Protein AF-W1XMB6-F1 (afdb_monomer)

Sequence (100 aa):
EKVGIKGYLAFFLTIIFFSGVFSGTDSWWRVFDFSVLNGSFGQLPGANGATTSFRGAGGAGAKDGFLFALELAPSVILSLGIISITDGLGGLRAAQQLMT

Structure (mmCIF, N/CA/C/O backbone):
data_AF-W1XMB6-F1
#
_entry.id   AF-W1XMB6-F1
#
loop_
_atom_site.group_PDB
_atom_site.id
_atom_site.type_symbol
_atom_site.label_atom_id
_atom_site.label_alt_id
_atom_site.label_comp_id
_atom_site.label_asym_id
_atom_site.label_entity_id
_atom_site.label_seq_id
_atom_site.pdbx_PDB_ins_code
_atom_site.Cartn_x
_atom_site.Cartn_y
_atom_site.Cartn_z
_atom_site.occupancy
_atom_site.B_iso_or_equiv
_atom_site.auth_seq_id
_atom_site.auth_comp_id
_atom_site.auth_asym_id
_atom_site.auth_atom_id
_atom_site.pdbx_PDB_model_num
ATOM 1 N N . GLU A 1 1 ? -3.836 1.086 25.889 1.00 55.06 1 GLU A N 1
ATOM 2 C CA . GLU A 1 1 ? -5.027 1.921 25.612 1.00 55.06 1 GLU A CA 1
ATOM 3 C C . GLU A 1 1 ? -6.056 1.035 24.922 1.00 55.06 1 GLU A C 1
ATOM 5 O O . GLU A 1 1 ? -5.659 0.301 24.025 1.00 55.06 1 GLU A O 1
ATOM 10 N N . LYS A 1 2 ? -7.312 0.977 25.385 1.00 60.12 2 LYS A N 1
ATOM 11 C CA . LYS A 1 2 ? -8.309 0.088 24.762 1.00 60.12 2 LYS A CA 1
ATOM 12 C C . LYS A 1 2 ? -8.669 0.647 23.392 1.00 60.12 2 LYS A C 1
ATOM 14 O O . LYS A 1 2 ? -9.180 1.760 23.306 1.00 60.12 2 LYS A O 1
ATOM 19 N N . VAL A 1 3 ? -8.396 -0.114 22.339 1.00 69.12 3 VAL A N 1
ATOM 20 C CA . VAL A 1 3 ? -8.689 0.333 20.980 1.00 69.12 3 VAL A CA 1
ATOM 21 C C . VAL A 1 3 ? -10.202 0.355 20.785 1.00 69.12 3 VAL A C 1
ATOM 23 O O . VAL A 1 3 ? -10.897 -0.618 21.079 1.00 69.12 3 VAL A O 1
ATOM 26 N N . GLY A 1 4 ? -10.727 1.496 20.339 1.00 79.00 4 GLY A N 1
ATOM 27 C CA . GLY A 1 4 ? -12.150 1.633 20.051 1.00 79.00 4 GLY A CA 1
ATOM 28 C C . GLY A 1 4 ? -12.575 0.740 18.883 1.00 79.00 4 GLY A C 1
ATOM 29 O O . GLY A 1 4 ? -11.763 0.385 18.032 1.00 79.00 4 GLY A O 1
ATOM 30 N N . ILE A 1 5 ? -13.873 0.440 18.790 1.00 85.44 5 ILE A N 1
ATOM 31 C CA . ILE A 1 5 ? -14.475 -0.362 17.701 1.00 85.44 5 ILE A CA 1
ATOM 32 C C . ILE A 1 5 ? -14.064 0.158 16.310 1.00 85.44 5 ILE A C 1
ATOM 34 O O . ILE A 1 5 ? -13.867 -0.624 15.385 1.00 85.44 5 ILE A O 1
ATOM 38 N N . LYS A 1 6 ? -13.860 1.476 16.181 1.00 87.31 6 LYS A N 1
ATOM 39 C CA . LYS A 1 6 ? -13.373 2.128 14.957 1.00 87.31 6 LYS A CA 1
ATOM 40 C C . LYS A 1 6 ? -12.009 1.599 14.492 1.00 87.31 6 LYS A C 1
ATOM 42 O O . LYS A 1 6 ? -11.831 1.421 13.294 1.00 87.31 6 LYS A O 1
ATOM 47 N N . GLY A 1 7 ? -11.089 1.306 15.413 1.00 87.31 7 GLY A N 1
ATOM 48 C CA . GLY A 1 7 ? -9.769 0.765 15.081 1.00 87.31 7 GLY A CA 1
ATOM 49 C C . GLY A 1 7 ? -9.857 -0.666 14.557 1.00 87.31 7 GLY A C 1
ATOM 50 O O . GLY A 1 7 ? -9.293 -0.973 13.514 1.00 87.31 7 GLY A O 1
ATOM 51 N N . TYR A 1 8 ? -10.647 -1.526 15.203 1.00 87.81 8 TYR A N 1
ATOM 52 C CA . TYR A 1 8 ? -10.876 -2.890 14.708 1.00 87.81 8 TYR A CA 1
ATOM 53 C C . TYR A 1 8 ? -11.576 -2.906 13.344 1.00 87.81 8 TYR A C 1
ATOM 55 O O . TYR A 1 8 ? -11.196 -3.687 12.476 1.00 87.81 8 TYR A O 1
ATOM 63 N N . LEU A 1 9 ? -12.551 -2.015 13.127 1.00 91.88 9 LEU A N 1
ATOM 64 C CA . LEU A 1 9 ? -13.215 -1.877 11.830 1.00 91.88 9 LEU A CA 1
ATOM 65 C C . LEU A 1 9 ? -12.243 -1.394 10.746 1.00 91.88 9 LEU A C 1
ATOM 67 O O . LEU A 1 9 ? -12.217 -1.968 9.661 1.00 91.88 9 LEU A O 1
ATOM 71 N N . ALA A 1 10 ? -11.429 -0.374 11.040 1.00 91.69 10 ALA A N 1
ATOM 72 C CA . ALA A 1 10 ? -10.408 0.117 10.119 1.00 91.69 10 ALA A CA 1
ATOM 73 C C . ALA A 1 10 ? -9.413 -0.994 9.762 1.00 91.69 10 ALA A C 1
ATOM 75 O O . ALA A 1 10 ? -9.161 -1.228 8.589 1.00 91.69 10 ALA A O 1
ATOM 76 N N . PHE A 1 11 ? -8.922 -1.737 10.756 1.00 91.81 11 PHE A N 1
ATOM 77 C CA . PHE A 1 11 ? -8.017 -2.862 10.535 1.00 91.81 11 PHE A CA 1
ATOM 78 C C . PHE A 1 11 ? -8.637 -3.956 9.655 1.00 91.81 11 PHE A C 1
ATOM 80 O O . PHE A 1 11 ? -8.007 -4.412 8.705 1.00 91.81 11 PHE A O 1
ATOM 87 N N . PHE A 1 12 ? -9.888 -4.337 9.923 1.00 92.81 12 PHE A N 1
ATOM 88 C CA . PHE A 1 12 ? -10.603 -5.331 9.125 1.00 92.81 12 PHE A CA 1
ATOM 89 C C . PHE A 1 12 ? -10.782 -4.895 7.664 1.00 92.81 12 PHE A C 1
ATOM 91 O O . PHE A 1 12 ? -10.522 -5.676 6.749 1.00 92.81 12 PHE A O 1
ATOM 98 N N . LEU A 1 13 ? -11.174 -3.639 7.433 1.00 91.50 13 LEU A N 1
ATOM 99 C CA . LEU A 1 13 ? -11.290 -3.088 6.081 1.00 91.50 13 LEU A CA 1
ATOM 100 C C . LEU A 1 13 ? -9.940 -3.072 5.361 1.00 91.50 13 LEU A C 1
ATOM 102 O O . LEU A 1 13 ? -9.876 -3.419 4.185 1.00 91.50 13 LEU A O 1
ATOM 106 N N . THR A 1 14 ? -8.859 -2.739 6.063 1.00 92.88 14 THR A N 1
ATOM 107 C CA . THR A 1 14 ? -7.504 -2.757 5.503 1.00 92.88 14 THR A CA 1
ATOM 108 C C . THR A 1 14 ? -7.063 -4.166 5.116 1.00 92.88 14 THR A C 1
ATOM 110 O O . THR A 1 14 ? -6.472 -4.338 4.052 1.00 92.88 14 THR A O 1
ATOM 113 N N . ILE A 1 15 ? -7.398 -5.186 5.915 1.00 93.00 15 ILE A N 1
ATOM 114 C CA . ILE A 1 15 ? -7.153 -6.590 5.549 1.00 93.00 15 ILE A CA 1
ATOM 115 C C . ILE A 1 15 ? -7.868 -6.925 4.244 1.00 93.00 15 ILE A C 1
ATOM 117 O O . ILE A 1 15 ? -7.231 -7.424 3.321 1.00 93.00 15 ILE A O 1
ATOM 121 N N . ILE A 1 16 ? -9.167 -6.628 4.147 1.00 92.00 16 ILE A N 1
ATOM 122 C CA . ILE A 1 16 ? -9.943 -6.881 2.926 1.00 92.00 16 ILE A CA 1
ATOM 123 C C . ILE A 1 16 ? -9.286 -6.201 1.723 1.00 92.00 16 ILE A C 1
ATOM 125 O O . ILE A 1 16 ? -9.105 -6.836 0.684 1.00 92.00 16 ILE A O 1
ATOM 129 N N . PHE A 1 17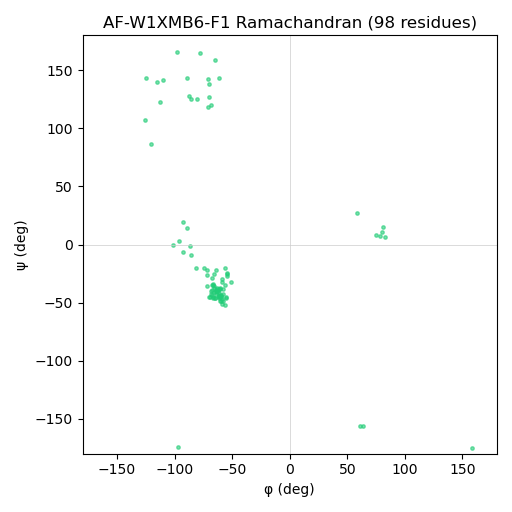 ? -8.877 -4.944 1.896 1.00 92.00 17 PHE A N 1
ATOM 130 C CA . PHE A 1 17 ? -8.315 -4.130 0.832 1.00 92.00 17 PHE A CA 1
ATOM 131 C C . PHE A 1 17 ? -7.023 -4.708 0.253 1.00 92.00 17 PHE A C 1
ATOM 133 O O . PHE A 1 17 ? -6.869 -4.785 -0.964 1.00 92.00 17 PHE A O 1
ATOM 140 N N . PHE A 1 18 ? -6.112 -5.175 1.108 1.00 92.38 18 PHE A N 1
ATOM 141 C CA . PHE A 1 18 ? -4.845 -5.774 0.678 1.00 92.38 18 PHE A CA 1
ATOM 142 C C . PHE A 1 18 ? -4.931 -7.276 0.362 1.00 92.38 18 PHE A C 1
ATOM 144 O O . PHE A 1 18 ? -3.978 -7.831 -0.181 1.00 92.38 18 PHE A O 1
ATOM 151 N N . SER A 1 19 ? -6.044 -7.950 0.672 1.00 89.62 19 SER A N 1
ATOM 152 C CA . SER A 1 19 ? -6.154 -9.408 0.538 1.00 89.62 19 SER A CA 1
ATOM 153 C C . SER A 1 19 ? -6.295 -9.907 -0.905 1.00 89.62 19 SER A C 1
ATOM 155 O O . SER A 1 19 ? -6.077 -11.095 -1.139 1.00 89.62 19 SER A O 1
ATOM 157 N N . GLY A 1 20 ? -6.707 -9.068 -1.860 1.00 83.06 20 GLY A N 1
ATOM 158 C CA . GLY A 1 20 ? -6.866 -9.483 -3.261 1.00 83.06 20 GLY A CA 1
ATOM 159 C C . GLY A 1 20 ? -8.108 -10.344 -3.556 1.00 83.06 20 GLY A C 1
ATOM 160 O O . GLY A 1 20 ? -8.236 -10.881 -4.658 1.00 83.06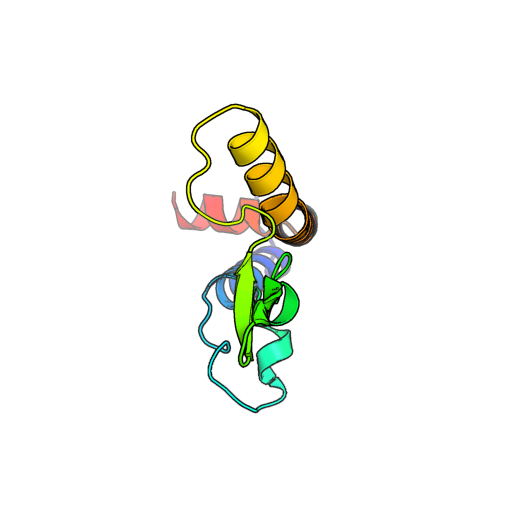 20 GLY A O 1
ATOM 161 N N . VAL A 1 21 ? -9.020 -10.515 -2.588 1.00 84.94 21 VAL A N 1
ATOM 162 C CA . VAL A 1 21 ? -10.194 -11.412 -2.687 1.00 84.94 21 VAL A CA 1
ATOM 163 C C . VAL A 1 21 ? -11.197 -10.952 -3.749 1.00 84.94 21 VAL A C 1
ATOM 165 O O . VAL A 1 21 ? -11.928 -11.774 -4.299 1.00 84.94 21 VAL A O 1
ATOM 168 N N . PHE A 1 22 ? -11.226 -9.659 -4.075 1.00 84.12 22 PHE A N 1
ATOM 169 C CA . PHE A 1 22 ? -12.182 -9.095 -5.032 1.00 84.12 22 PHE A CA 1
ATOM 170 C C . PHE A 1 22 ? -11.579 -8.843 -6.420 1.00 84.12 22 PHE A C 1
ATOM 172 O O . PHE A 1 22 ? -12.310 -8.452 -7.333 1.00 84.12 22 PHE A O 1
ATOM 179 N N . SER A 1 23 ? -10.290 -9.136 -6.609 1.00 77.94 23 SER A N 1
ATOM 180 C CA . SER A 1 23 ? -9.534 -8.911 -7.848 1.00 77.94 23 SER A CA 1
ATOM 181 C C . SER A 1 23 ? -10.129 -9.582 -9.093 1.00 77.94 23 SER A C 1
ATOM 183 O O . SER A 1 23 ? -10.084 -9.003 -10.178 1.00 77.94 23 SER A O 1
ATOM 185 N N . GLY A 1 24 ? -10.730 -10.767 -8.938 1.00 73.81 24 GLY A N 1
ATOM 186 C CA . GLY A 1 24 ? -11.331 -11.551 -10.026 1.00 73.81 24 GLY A CA 1
ATOM 187 C C . GLY A 1 24 ? -12.842 -11.378 -10.208 1.00 73.81 24 GLY A C 1
ATOM 188 O O . GLY A 1 24 ? -13.436 -12.080 -11.021 1.00 73.81 24 GLY A O 1
ATOM 189 N N . THR A 1 25 ? -13.492 -10.500 -9.439 1.00 74.62 25 THR A N 1
ATOM 190 C CA . THR A 1 25 ? -14.941 -10.269 -9.563 1.00 74.62 25 THR A CA 1
ATOM 191 C C . THR A 1 25 ? -15.218 -9.172 -10.591 1.00 74.62 25 THR A C 1
ATOM 193 O O . THR A 1 25 ? -14.487 -8.197 -10.631 1.00 74.62 25 THR A O 1
ATOM 196 N N . ASP A 1 26 ? -16.287 -9.265 -11.387 1.00 74.81 26 ASP A N 1
ATOM 197 C CA . ASP A 1 26 ? -16.746 -8.166 -12.270 1.00 74.81 26 ASP A CA 1
ATOM 198 C C . ASP A 1 26 ? -17.796 -7.263 -11.602 1.00 74.81 26 ASP A C 1
ATOM 200 O O . ASP A 1 26 ? -18.552 -6.539 -12.247 1.00 74.81 26 ASP A O 1
ATOM 204 N N . SER A 1 27 ? -17.858 -7.314 -10.275 1.00 83.62 27 SER A N 1
ATOM 205 C CA . SER A 1 27 ? -18.840 -6.593 -9.474 1.00 83.62 27 SER A CA 1
ATOM 206 C C . SER A 1 27 ? -18.263 -5.291 -8.909 1.00 83.62 27 SER A C 1
ATOM 208 O O . SER A 1 27 ? -17.050 -5.095 -8.857 1.00 83.62 27 SER A O 1
ATOM 210 N N . TRP A 1 28 ? -19.134 -4.409 -8.410 1.00 86.62 28 TRP A N 1
ATOM 211 C CA . TRP A 1 28 ? -18.747 -3.151 -7.750 1.00 86.62 28 TRP A CA 1
ATOM 212 C C . TRP A 1 28 ? -17.766 -3.356 -6.578 1.00 86.62 28 TRP A C 1
ATOM 214 O O . TRP A 1 28 ? -16.969 -2.475 -6.260 1.00 86.62 28 TRP A O 1
ATOM 224 N N . TRP A 1 29 ? -17.768 -4.548 -5.976 1.00 85.19 29 TRP A N 1
ATOM 225 C CA . TRP A 1 29 ? -16.868 -4.944 -4.888 1.00 85.19 29 TRP A CA 1
ATOM 226 C C . TRP A 1 29 ? -15.374 -4.821 -5.211 1.00 85.19 29 TRP A C 1
ATOM 228 O O . TRP A 1 29 ? -14.576 -4.677 -4.290 1.00 85.19 29 TRP A O 1
ATOM 238 N N . ARG A 1 30 ? -14.993 -4.779 -6.493 1.00 86.69 30 ARG A N 1
ATOM 239 C CA . ARG A 1 30 ? -13.616 -4.520 -6.942 1.00 86.69 30 ARG A CA 1
ATOM 240 C C . ARG A 1 30 ? -13.001 -3.233 -6.395 1.00 86.69 30 ARG A C 1
ATOM 242 O O . ARG A 1 30 ? -11.785 -3.147 -6.287 1.00 86.69 30 ARG A O 1
ATOM 249 N N . VAL A 1 31 ? -13.816 -2.228 -6.065 1.00 87.88 31 VAL A N 1
ATOM 250 C CA . VAL A 1 31 ? -13.328 -0.961 -5.487 1.00 87.88 31 VAL A CA 1
ATOM 251 C C . VAL A 1 31 ? -12.678 -1.184 -4.116 1.00 87.88 31 VAL A C 1
ATOM 253 O O . VAL A 1 31 ? -11.852 -0.388 -3.687 1.00 87.88 31 VAL A O 1
ATOM 256 N N . PHE A 1 32 ? -13.004 -2.281 -3.434 1.00 89.81 32 PHE A N 1
ATOM 257 C CA . PHE A 1 32 ? -12.352 -2.670 -2.188 1.00 89.81 32 PHE A CA 1
ATOM 258 C C . PHE A 1 32 ? -11.118 -3.548 -2.406 1.00 89.81 32 PHE A C 1
ATOM 260 O O . PHE A 1 32 ? -10.673 -4.165 -1.451 1.00 89.81 32 PHE A O 1
ATOM 267 N N . ASP A 1 33 ? -10.573 -3.640 -3.621 1.00 91.62 33 ASP A N 1
ATOM 268 C CA . ASP A 1 33 ? -9.372 -4.421 -3.909 1.00 91.62 33 ASP A CA 1
ATOM 269 C C . ASP A 1 33 ? -8.201 -3.519 -4.301 1.00 91.62 33 ASP A C 1
ATOM 271 O O . ASP A 1 33 ? -8.255 -2.780 -5.290 1.00 91.62 33 ASP A O 1
ATOM 275 N N . PHE A 1 34 ? -7.107 -3.626 -3.550 1.00 92.31 34 PHE A N 1
ATOM 276 C CA . PHE A 1 34 ? -5.886 -2.878 -3.813 1.00 92.31 34 PHE A CA 1
ATOM 277 C C . PHE A 1 34 ? -5.335 -3.150 -5.214 1.00 92.31 34 PHE A C 1
ATOM 279 O O . PHE A 1 34 ? -4.926 -2.214 -5.895 1.00 92.31 34 PHE A O 1
ATOM 286 N N . SER A 1 35 ? -5.329 -4.407 -5.665 1.00 88.81 35 SER A N 1
ATOM 287 C CA . SER A 1 35 ? -4.730 -4.775 -6.953 1.00 88.81 35 SER A CA 1
ATOM 288 C C . SER A 1 35 ? -5.507 -4.187 -8.129 1.00 88.81 35 SER A C 1
ATOM 290 O O . SER A 1 35 ? -4.903 -3.750 -9.109 1.00 88.81 35 SER A O 1
ATOM 292 N N . VAL A 1 36 ? -6.836 -4.093 -8.006 1.00 89.94 36 VAL A N 1
ATOM 293 C CA . VAL A 1 36 ? -7.686 -3.492 -9.039 1.00 89.94 36 VAL A CA 1
ATOM 294 C C . VAL A 1 36 ? -7.473 -1.986 -9.109 1.00 89.94 36 VAL A C 1
ATOM 296 O O 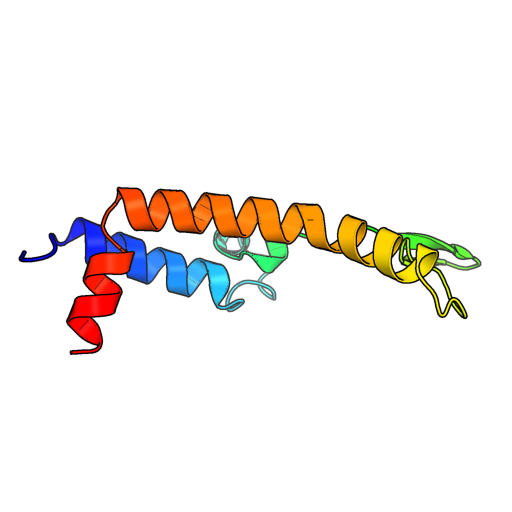. VAL A 1 36 ? -7.329 -1.449 -10.205 1.00 89.94 36 VAL A O 1
ATOM 299 N N . LEU A 1 37 ? -7.434 -1.306 -7.961 1.00 90.19 37 LEU A N 1
ATOM 300 C CA . LEU A 1 37 ? -7.242 0.144 -7.917 1.00 90.19 37 LEU A CA 1
ATOM 301 C C . LEU A 1 37 ? -5.821 0.567 -8.284 1.00 90.19 37 LEU A C 1
ATOM 303 O O . LEU A 1 37 ? -5.633 1.595 -8.929 1.00 90.19 37 LEU A O 1
ATOM 307 N N . ASN A 1 38 ? -4.829 -0.230 -7.896 1.00 89.56 38 ASN A N 1
ATOM 308 C CA . ASN A 1 38 ? -3.446 -0.024 -8.296 1.00 89.56 38 ASN A CA 1
ATOM 309 C C . ASN A 1 38 ? -3.255 -0.243 -9.806 1.00 89.56 38 ASN A C 1
ATOM 311 O O . ASN A 1 38 ? -2.450 0.437 -10.442 1.00 89.56 38 ASN A O 1
ATOM 315 N N . GLY A 1 39 ? -3.998 -1.192 -10.383 1.00 87.00 39 GLY A N 1
ATOM 316 C CA . GLY A 1 39 ? -3.881 -1.558 -11.786 1.00 87.00 39 GLY A CA 1
ATOM 317 C C . GLY A 1 39 ? -2.486 -2.086 -12.134 1.00 87.00 39 GLY A C 1
ATOM 318 O O . GLY A 1 39 ? -1.749 -2.589 -11.282 1.00 87.00 39 GLY A O 1
ATOM 319 N N . SER A 1 40 ? -2.122 -1.972 -13.412 1.00 85.25 40 SER A N 1
ATOM 320 C CA . SER A 1 40 ? -0.805 -2.370 -13.911 1.00 85.25 40 SER A CA 1
ATOM 321 C C . SER A 1 40 ? -0.090 -1.177 -14.535 1.00 85.25 40 SER A C 1
ATOM 323 O O . SER A 1 40 ? -0.197 -0.903 -15.731 1.00 85.25 40 SER A O 1
ATOM 325 N N . PHE A 1 41 ? 0.605 -0.422 -13.685 1.00 85.44 41 PHE A N 1
ATOM 326 C CA . PHE A 1 41 ? 1.439 0.685 -14.126 1.00 85.44 41 PHE A CA 1
ATOM 327 C C . PHE A 1 41 ? 2.686 0.168 -14.845 1.00 85.44 41 PHE A C 1
ATOM 329 O O . PHE A 1 41 ? 3.264 -0.845 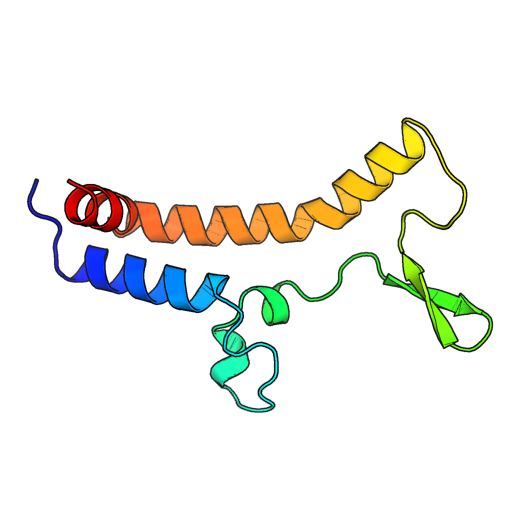-14.470 1.00 85.44 41 PHE A O 1
ATOM 336 N N . GLY A 1 42 ? 3.096 0.883 -15.888 1.00 82.69 42 GLY A N 1
ATOM 337 C CA . GLY A 1 42 ? 4.287 0.553 -16.655 1.00 82.69 42 GLY A CA 1
ATOM 338 C C . GLY A 1 42 ? 4.144 -0.541 -17.687 1.00 82.69 42 GLY A C 1
ATOM 339 O O . GLY A 1 42 ? 5.149 -0.915 -18.277 1.00 82.69 42 GLY A O 1
ATOM 340 N N . GLN A 1 43 ? 2.925 -0.983 -17.990 1.00 85.44 43 GLN A N 1
ATOM 341 C CA . GLN A 1 43 ? 2.683 -1.757 -19.200 1.00 85.44 43 GLN A CA 1
ATOM 342 C C . GLN A 1 43 ? 2.571 -0.846 -20.421 1.00 85.44 43 GLN A C 1
ATOM 344 O O . GLN A 1 43 ? 1.761 0.078 -20.474 1.00 85.44 43 GLN A O 1
ATOM 349 N N . LEU A 1 44 ? 3.397 -1.137 -21.415 1.00 82.06 44 LEU A N 1
ATOM 350 C CA . LEU A 1 44 ? 3.415 -0.509 -22.722 1.00 82.06 44 LEU A CA 1
ATOM 351 C C . LEU A 1 44 ? 2.914 -1.500 -23.780 1.00 82.06 44 LEU A C 1
ATOM 353 O O . LEU A 1 44 ? 3.256 -2.686 -23.721 1.00 82.06 44 LEU A O 1
ATOM 357 N N . PRO A 1 45 ? 2.145 -1.038 -24.779 1.00 78.38 45 PRO A N 1
ATOM 358 C CA . PRO A 1 45 ? 1.817 -1.852 -25.938 1.00 78.38 45 PRO A CA 1
ATOM 359 C C . PRO A 1 45 ? 3.078 -2.076 -26.783 1.00 78.38 45 PRO A C 1
ATOM 361 O O . PRO A 1 45 ? 3.711 -1.133 -27.256 1.00 78.38 45 PRO A O 1
ATOM 364 N N . GLY A 1 46 ? 3.450 -3.336 -26.955 1.00 75.38 46 GLY A N 1
ATOM 365 C CA . GLY A 1 46 ? 4.529 -3.803 -27.815 1.00 75.38 46 GLY A CA 1
ATOM 366 C C . GLY A 1 46 ? 4.028 -4.276 -29.182 1.00 75.38 46 GLY A C 1
ATOM 367 O O . GLY A 1 46 ? 2.850 -4.160 -29.534 1.00 75.38 46 GLY A O 1
ATOM 368 N N . ALA A 1 47 ? 4.945 -4.824 -29.982 1.00 75.38 47 ALA A N 1
ATOM 369 C CA . 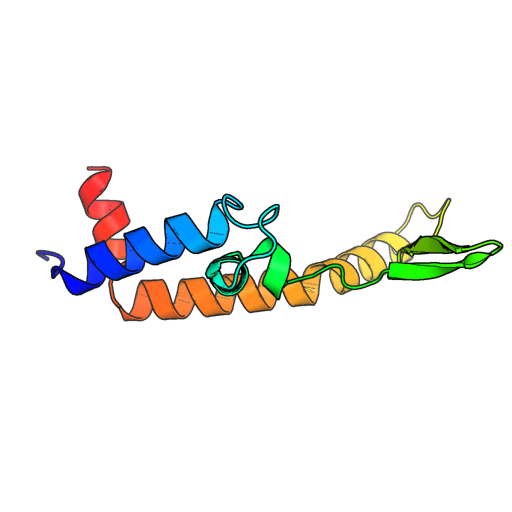ALA A 1 47 ? 4.619 -5.351 -31.305 1.00 75.38 47 ALA A CA 1
ATOM 370 C C . ALA A 1 47 ? 3.609 -6.512 -31.217 1.00 75.38 47 ALA A C 1
ATOM 372 O O . ALA A 1 47 ? 3.667 -7.337 -30.306 1.00 75.38 47 ALA A O 1
ATOM 373 N N . ASN A 1 48 ? 2.696 -6.588 -32.191 1.00 74.56 48 ASN A N 1
ATOM 374 C CA . ASN A 1 48 ? 1.682 -7.646 -32.316 1.00 74.56 48 ASN A CA 1
ATOM 375 C C . ASN A 1 48 ? 0.735 -7.789 -31.106 1.00 74.56 48 ASN A C 1
ATOM 377 O O . ASN A 1 48 ? 0.216 -8.874 -30.857 1.00 74.56 48 ASN A O 1
ATOM 381 N N . GLY A 1 49 ? 0.507 -6.712 -30.347 1.00 70.19 49 GLY A N 1
ATOM 382 C CA . GLY A 1 49 ? -0.397 -6.727 -29.191 1.00 70.19 49 GLY A CA 1
ATOM 383 C C . GLY A 1 49 ? 0.201 -7.349 -27.926 1.00 70.19 49 GLY A C 1
ATOM 384 O O . GLY A 1 49 ? -0.512 -7.508 -26.939 1.00 70.19 49 GLY A O 1
ATOM 385 N N . ALA A 1 50 ? 1.496 -7.681 -27.925 1.00 73.31 50 ALA A N 1
ATOM 386 C CA . ALA A 1 50 ? 2.191 -8.100 -26.714 1.00 73.31 50 ALA A CA 1
ATOM 387 C C . ALA A 1 50 ? 2.368 -6.906 -25.766 1.00 73.31 50 ALA A C 1
ATOM 389 O O . ALA A 1 50 ? 2.729 -5.821 -26.204 1.00 73.31 50 ALA A O 1
ATOM 390 N N . THR A 1 51 ? 2.158 -7.088 -24.467 1.00 74.25 51 THR A N 1
ATOM 391 C CA . THR A 1 51 ? 2.447 -6.065 -23.451 1.00 74.25 51 THR A CA 1
ATOM 392 C C . THR A 1 51 ? 3.897 -6.182 -22.985 1.00 74.25 51 THR A C 1
ATOM 394 O O . THR A 1 51 ? 4.329 -7.257 -22.571 1.00 74.25 51 THR A O 1
ATOM 397 N N . THR A 1 52 ? 4.651 -5.085 -23.020 1.00 77.00 52 THR A N 1
ATOM 398 C CA . THR A 1 52 ? 6.027 -4.999 -22.499 1.00 77.00 52 THR A CA 1
ATOM 399 C C . THR A 1 52 ? 6.074 -4.025 -21.331 1.00 77.00 52 THR A C 1
ATOM 401 O O . THR A 1 52 ? 5.433 -2.984 -21.407 1.00 77.00 52 THR A O 1
ATOM 404 N N . SER A 1 53 ? 6.822 -4.304 -20.264 1.00 79.62 53 SER A N 1
ATOM 405 C CA . SER A 1 53 ? 6.939 -3.353 -19.150 1.00 79.62 53 SER A CA 1
ATOM 406 C C . SER A 1 53 ? 7.909 -2.202 -19.463 1.00 79.62 53 SER A C 1
ATOM 408 O O . SER A 1 53 ? 8.732 -2.309 -20.376 1.00 79.62 53 SER A O 1
ATOM 410 N N . PHE A 1 54 ? 7.875 -1.118 -18.677 1.00 78.88 54 PHE A N 1
ATOM 411 C CA . PHE A 1 54 ? 8.826 0.004 -18.756 1.00 78.88 54 PHE A CA 1
ATOM 412 C C . PHE A 1 54 ? 10.287 -0.436 -18.657 1.00 78.88 54 PHE A C 1
ATOM 414 O O . PHE A 1 54 ? 11.169 0.253 -19.162 1.00 78.88 54 PHE A O 1
ATOM 421 N N . ARG A 1 55 ? 10.541 -1.584 -18.028 1.00 80.12 55 ARG A N 1
ATOM 422 C CA . ARG A 1 55 ? 11.870 -2.185 -17.895 1.00 80.12 55 ARG A CA 1
ATOM 423 C C . ARG A 1 55 ? 12.401 -2.776 -19.205 1.00 80.12 55 ARG A C 1
ATOM 425 O O . ARG A 1 55 ? 13.613 -2.899 -19.370 1.00 80.12 55 ARG A O 1
ATOM 432 N N . GLY A 1 56 ? 11.522 -3.108 -20.153 1.00 74.12 56 GLY A N 1
ATOM 433 C CA . GLY A 1 56 ? 11.892 -3.811 -21.380 1.00 74.12 56 GLY A CA 1
ATOM 434 C C . GLY A 1 56 ? 12.439 -5.219 -21.104 1.00 74.12 56 GLY A C 1
ATOM 435 O O . GLY A 1 56 ? 12.140 -5.826 -20.079 1.00 74.12 56 GLY A O 1
ATOM 436 N N . ALA A 1 57 ? 13.237 -5.758 -22.029 1.00 73.44 57 ALA A N 1
ATOM 437 C CA . ALA A 1 57 ? 13.844 -7.086 -21.915 1.00 73.44 57 ALA A CA 1
ATOM 438 C C . ALA A 1 57 ? 15.373 -7.018 -22.070 1.00 73.44 57 ALA A C 1
ATOM 440 O O . ALA A 1 57 ? 15.885 -6.249 -22.880 1.00 73.44 57 ALA A O 1
ATOM 441 N N . GLY A 1 58 ? 16.103 -7.850 -21.317 1.00 71.19 58 GLY A N 1
ATOM 442 C CA . GLY A 1 58 ? 17.557 -8.026 -21.464 1.00 71.19 58 GLY A CA 1
ATOM 443 C C . GLY A 1 58 ? 18.444 -6.990 -20.757 1.00 71.19 58 GLY A C 1
ATOM 444 O O . GLY A 1 58 ? 19.660 -7.016 -20.938 1.00 71.19 58 GLY A O 1
ATOM 445 N N . GLY A 1 59 ? 17.878 -6.089 -19.949 1.00 69.19 59 GLY A N 1
ATOM 446 C CA . GLY A 1 59 ? 18.646 -5.144 -19.137 1.00 69.19 59 GLY A CA 1
ATOM 447 C C . GLY A 1 59 ? 19.069 -5.747 -17.795 1.00 69.19 59 GLY A C 1
ATOM 448 O O . GLY A 1 59 ? 18.222 -6.176 -17.025 1.00 69.19 59 GLY A O 1
ATOM 449 N N . ALA A 1 60 ? 20.366 -5.738 -17.485 1.00 70.06 60 ALA A N 1
ATOM 450 C CA . ALA A 1 60 ? 20.884 -6.007 -16.144 1.00 70.06 60 ALA A CA 1
ATOM 451 C C . ALA A 1 60 ? 21.774 -4.827 -15.725 1.00 70.06 60 ALA A C 1
ATOM 453 O O . ALA A 1 60 ? 22.852 -4.626 -16.284 1.00 70.06 60 ALA A O 1
ATOM 454 N N . GLY A 1 61 ? 21.305 -3.988 -14.796 1.00 81.56 61 GLY A N 1
ATOM 455 C CA . GLY A 1 61 ? 22.076 -2.844 -14.299 1.00 81.56 61 GLY A CA 1
ATOM 456 C C . GLY A 1 61 ? 21.234 -1.737 -13.662 1.00 81.56 61 GLY A C 1
ATOM 457 O O . GLY A 1 61 ? 20.017 -1.844 -13.542 1.00 81.56 61 GLY A O 1
ATOM 458 N N . ALA A 1 62 ? 21.885 -0.632 -13.284 1.00 83.38 62 ALA A N 1
ATOM 459 C CA . ALA A 1 62 ? 21.251 0.476 -12.558 1.00 83.38 62 ALA A CA 1
ATOM 460 C C . ALA A 1 62 ? 20.058 1.113 -13.299 1.00 83.38 62 ALA A C 1
ATOM 462 O O . ALA A 1 62 ? 19.099 1.538 -12.663 1.00 83.38 62 ALA A O 1
ATOM 463 N N . LYS A 1 63 ? 20.087 1.145 -14.640 1.00 81.81 63 LYS A N 1
ATOM 464 C CA . LYS A 1 63 ? 18.973 1.653 -15.461 1.00 81.81 63 LYS A CA 1
ATOM 465 C C . LYS A 1 63 ? 17.719 0.784 -15.338 1.00 81.81 63 LYS A C 1
ATOM 467 O O . LYS A 1 63 ? 16.625 1.322 -15.228 1.00 81.81 63 LYS A O 1
ATOM 472 N N . ASP A 1 64 ? 17.887 -0.536 -15.313 1.00 85.06 64 ASP A N 1
ATOM 473 C CA . ASP A 1 64 ? 16.781 -1.479 -15.122 1.00 85.06 64 ASP A CA 1
ATOM 474 C C . ASP A 1 64 ? 16.214 -1.380 -13.694 1.00 85.06 64 ASP A C 1
ATOM 476 O O . ASP A 1 64 ? 15.005 -1.268 -13.507 1.00 85.06 64 ASP A O 1
ATOM 480 N N . GLY A 1 65 ? 17.088 -1.284 -12.685 1.00 86.94 65 GLY A N 1
ATOM 481 C CA . GLY A 1 65 ? 16.668 -1.041 -11.300 1.00 86.94 65 GLY A CA 1
ATOM 482 C C . GLY A 1 65 ? 15.911 0.282 -11.110 1.00 86.94 65 GLY A C 1
ATOM 483 O O . GLY A 1 65 ? 14.940 0.335 -10.359 1.00 86.94 65 GLY A O 1
ATOM 484 N N . PHE A 1 66 ? 16.306 1.343 -11.818 1.00 89.44 66 PHE A N 1
ATOM 48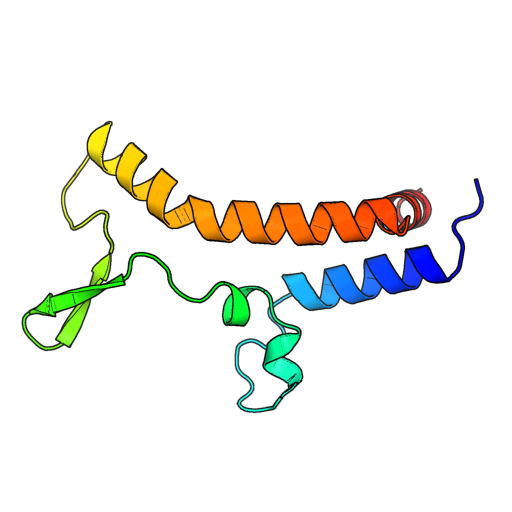5 C CA . PHE A 1 66 ? 15.591 2.621 -11.800 1.00 89.44 66 PHE A CA 1
ATOM 486 C C . PHE A 1 66 ? 14.196 2.512 -12.430 1.00 89.44 66 PHE A C 1
ATOM 488 O O . PHE A 1 66 ? 13.219 2.987 -11.854 1.00 89.44 66 PHE A O 1
ATOM 495 N N . LEU A 1 67 ? 14.084 1.848 -13.584 1.00 89.25 67 LEU A N 1
ATOM 496 C CA . LEU A 1 67 ? 12.799 1.634 -14.254 1.00 89.25 67 LEU A CA 1
ATOM 497 C C . LEU A 1 67 ? 11.869 0.733 -13.429 1.00 89.25 67 LEU A C 1
ATOM 499 O O . LEU A 1 67 ? 10.674 1.002 -13.357 1.00 89.25 67 LEU A O 1
ATOM 503 N N . PHE A 1 68 ? 12.415 -0.261 -12.726 1.00 87.81 68 PHE A N 1
ATOM 504 C CA . PHE A 1 68 ? 11.673 -1.050 -11.743 1.00 87.81 68 PHE A CA 1
ATOM 505 C C . PHE A 1 68 ? 11.132 -0.205 -10.590 1.00 87.81 68 PHE A C 1
ATOM 507 O O . PHE A 1 68 ? 9.970 -0.338 -10.216 1.00 87.81 68 PHE A O 1
ATOM 514 N N . ALA A 1 69 ? 11.956 0.682 -10.029 1.00 91.12 69 ALA A N 1
ATOM 515 C CA . ALA A 1 69 ? 11.520 1.559 -8.948 1.00 91.12 69 ALA A CA 1
ATOM 516 C C . ALA A 1 69 ? 10.381 2.487 -9.398 1.00 91.12 69 ALA A C 1
ATOM 518 O O . ALA A 1 69 ? 9.435 2.699 -8.642 1.00 91.12 69 ALA A O 1
ATOM 519 N N . LEU A 1 70 ? 10.435 2.994 -10.636 1.00 91.25 70 LEU A N 1
ATOM 520 C CA . LEU A 1 70 ? 9.335 3.762 -11.223 1.00 91.25 70 LEU A CA 1
ATOM 521 C C . LEU A 1 70 ? 8.069 2.919 -11.395 1.00 91.25 70 LEU A C 1
ATOM 523 O O . LEU A 1 70 ? 6.984 3.409 -11.102 1.00 91.25 70 LEU A O 1
ATOM 527 N N . GLU A 1 71 ? 8.199 1.663 -11.823 1.00 89.62 71 GLU A N 1
ATOM 528 C CA . GLU A 1 71 ? 7.073 0.731 -11.953 1.00 89.62 71 GLU A CA 1
ATOM 529 C C . GLU A 1 71 ? 6.377 0.476 -10.601 1.00 89.62 71 GLU A C 1
ATOM 531 O O . GLU A 1 71 ? 5.150 0.432 -10.526 1.00 89.62 71 GLU A O 1
ATOM 536 N N . LEU A 1 72 ? 7.150 0.389 -9.514 1.00 91.38 72 LEU A N 1
ATOM 537 C CA . LEU A 1 72 ? 6.634 0.193 -8.156 1.00 91.38 72 LEU A CA 1
ATOM 538 C C . LEU A 1 72 ? 6.137 1.469 -7.465 1.00 91.38 72 LEU A C 1
ATOM 540 O O . LEU A 1 72 ? 5.388 1.378 -6.493 1.00 91.38 72 LEU A O 1
ATOM 544 N N . ALA A 1 73 ? 6.552 2.657 -7.905 1.00 93.81 73 ALA A N 1
ATOM 545 C CA . ALA A 1 73 ? 6.273 3.890 -7.170 1.00 93.81 73 ALA A CA 1
ATOM 546 C C . ALA A 1 73 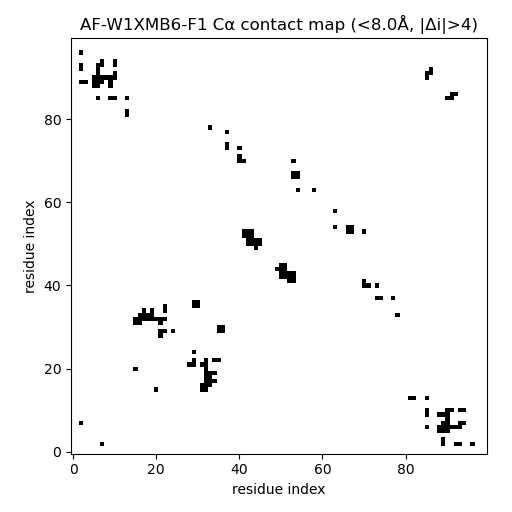? 4.768 4.119 -6.898 1.00 93.81 73 ALA A C 1
ATOM 548 O O . ALA A 1 73 ? 4.426 4.402 -5.746 1.00 93.81 73 ALA A O 1
ATOM 549 N N . PRO A 1 74 ? 3.845 3.942 -7.868 1.00 92.50 74 PRO A N 1
ATOM 550 C CA . PRO A 1 74 ? 2.418 4.159 -7.621 1.00 92.50 74 PRO A CA 1
ATOM 551 C C . PRO A 1 74 ? 1.824 3.196 -6.590 1.00 92.50 74 PRO A C 1
ATOM 553 O O . PRO A 1 74 ? 1.058 3.624 -5.724 1.00 92.50 74 PRO A O 1
ATOM 556 N N . SER A 1 75 ? 2.217 1.919 -6.630 1.00 92.94 75 SER A N 1
ATOM 557 C CA . SER A 1 75 ? 1.688 0.907 -5.712 1.00 92.94 75 SER A CA 1
ATOM 558 C C . SER A 1 75 ? 2.148 1.152 -4.283 1.00 92.94 75 SER A C 1
ATOM 560 O O . SER A 1 75 ? 1.350 1.066 -3.347 1.00 92.94 75 SER A O 1
ATOM 562 N N . VAL A 1 76 ? 3.408 1.548 -4.106 1.00 94.75 76 VAL A N 1
ATOM 563 C CA . VAL A 1 76 ? 3.957 1.903 -2.796 1.00 94.75 76 VAL A CA 1
ATOM 564 C C . VAL A 1 76 ? 3.264 3.146 -2.238 1.00 94.75 76 VAL A C 1
ATOM 566 O O . VAL A 1 76 ? 2.843 3.133 -1.083 1.00 94.75 76 VAL A O 1
ATOM 569 N N . ILE A 1 77 ? 3.077 4.195 -3.047 1.00 95.62 77 ILE A N 1
ATOM 570 C CA . ILE A 1 77 ? 2.396 5.430 -2.621 1.00 95.62 77 ILE A CA 1
ATOM 571 C C . ILE A 1 77 ? 0.957 5.140 -2.184 1.00 95.62 77 ILE A C 1
ATOM 573 O O . ILE A 1 77 ? 0.548 5.567 -1.103 1.00 95.62 77 ILE A O 1
ATOM 577 N N . LEU A 1 78 ? 0.198 4.390 -2.990 1.00 94.50 78 LEU A N 1
ATOM 578 C CA . LEU A 1 78 ? -1.181 4.029 -2.662 1.00 94.50 78 LEU A CA 1
ATOM 579 C C . LEU A 1 78 ? -1.245 3.196 -1.374 1.00 94.50 78 LEU A C 1
ATOM 581 O O . LEU A 1 78 ? -2.057 3.485 -0.492 1.00 94.50 78 LEU A O 1
ATOM 585 N N . SER A 1 79 ? -0.351 2.211 -1.239 1.00 94.31 79 SER A N 1
ATOM 586 C CA . SER A 1 79 ? -0.275 1.353 -0.052 1.00 94.31 79 SER A CA 1
ATOM 587 C C . SER A 1 79 ? -0.015 2.172 1.208 1.00 94.31 79 SER A C 1
ATOM 589 O O . SER A 1 79 ? -0.725 2.035 2.204 1.00 94.31 79 SER A O 1
ATOM 591 N N . LEU A 1 80 ? 0.974 3.068 1.154 1.00 95.69 80 LEU A N 1
ATOM 592 C CA . LEU A 1 80 ? 1.316 3.952 2.266 1.00 95.69 80 LEU A CA 1
ATOM 593 C C . LEU A 1 80 ? 0.169 4.907 2.609 1.00 95.69 80 LEU A C 1
ATOM 595 O O . LEU A 1 80 ? -0.093 5.135 3.789 1.00 95.69 80 LEU A O 1
ATOM 599 N N . GLY A 1 81 ? -0.558 5.410 1.608 1.00 95.12 81 GLY A N 1
ATOM 600 C CA . GLY A 1 81 ? -1.759 6.218 1.815 1.00 95.12 81 GLY A CA 1
ATOM 601 C C . GLY A 1 81 ? -2.799 5.487 2.666 1.00 95.12 81 GLY A C 1
ATOM 602 O O . GLY A 1 81 ? -3.220 5.993 3.707 1.00 95.12 81 GLY A O 1
ATOM 603 N N . ILE A 1 82 ? -3.153 4.259 2.286 1.00 94.00 82 ILE A N 1
ATOM 604 C CA . ILE A 1 82 ? -4.134 3.433 3.011 1.00 94.00 82 ILE A CA 1
ATOM 605 C C . ILE A 1 82 ? -3.643 3.093 4.419 1.00 94.00 82 ILE A C 1
ATOM 607 O O . ILE A 1 82 ? -4.410 3.180 5.381 1.00 94.00 82 ILE A O 1
ATOM 611 N N . ILE A 1 83 ? -2.362 2.745 4.564 1.00 94.31 83 ILE A N 1
ATOM 612 C CA . ILE A 1 83 ? -1.764 2.455 5.871 1.00 94.31 83 ILE A CA 1
ATOM 613 C C . ILE A 1 83 ? -1.824 3.692 6.773 1.00 94.31 83 ILE A C 1
ATOM 615 O O . ILE A 1 83 ? -2.204 3.561 7.932 1.00 94.31 83 ILE A O 1
ATOM 619 N N . SER A 1 84 ? -1.542 4.892 6.254 1.00 94.44 84 SER A N 1
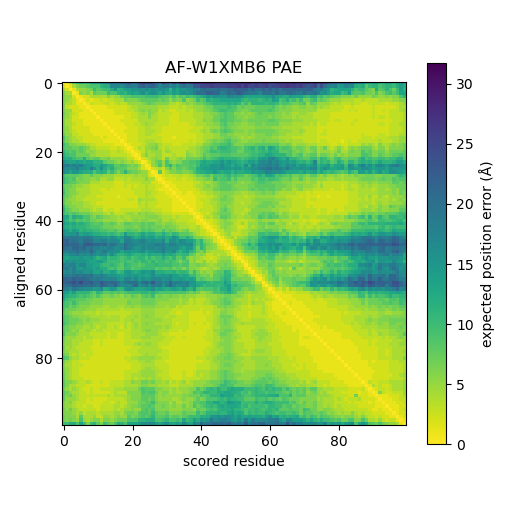ATOM 620 C CA . SER A 1 84 ? -1.611 6.129 7.047 1.00 94.44 84 SER A CA 1
ATOM 621 C C . SER A 1 84 ? -3.027 6.433 7.549 1.00 94.44 84 SER A C 1
ATOM 623 O O . SER A 1 84 ? -3.204 6.833 8.699 1.00 94.44 84 SER A O 1
ATOM 625 N N . ILE A 1 85 ? -4.054 6.167 6.732 1.00 93.00 85 ILE A N 1
ATOM 626 C CA . ILE A 1 85 ? -5.458 6.292 7.146 1.00 93.00 85 ILE A CA 1
ATOM 627 C C . ILE A 1 85 ? -5.788 5.233 8.203 1.00 93.00 85 ILE A C 1
ATOM 629 O O . ILE A 1 85 ? -6.420 5.536 9.214 1.00 93.00 85 ILE A O 1
ATOM 633 N N . THR A 1 86 ? -5.334 3.995 7.995 1.00 93.25 86 THR A N 1
ATOM 634 C CA . THR A 1 86 ? -5.545 2.887 8.937 1.00 93.25 86 THR A CA 1
ATOM 635 C C . THR A 1 86 ? -4.930 3.201 10.296 1.00 93.25 86 THR A C 1
ATOM 637 O O . THR A 1 86 ? -5.569 2.982 11.324 1.00 93.25 86 THR A O 1
ATOM 640 N N . ASP A 1 87 ? -3.716 3.747 10.313 1.00 91.81 87 ASP A N 1
ATOM 641 C CA . ASP A 1 87 ? -3.032 4.166 11.533 1.00 91.81 87 ASP A CA 1
ATOM 642 C C . ASP A 1 87 ? -3.744 5.342 12.211 1.00 91.81 87 ASP A C 1
ATOM 644 O O . ASP A 1 87 ? -4.050 5.277 13.402 1.00 91.81 87 ASP A O 1
ATOM 648 N N . GLY A 1 88 ? -4.125 6.367 11.440 1.00 90.44 88 GLY A N 1
ATOM 649 C CA . GLY A 1 88 ? -4.876 7.523 11.940 1.00 90.44 88 GLY A CA 1
ATOM 650 C C . GLY A 1 88 ? -6.227 7.157 12.570 1.00 90.44 88 GLY A C 1
ATOM 651 O O . GLY A 1 88 ? -6.676 7.817 13.505 1.00 90.44 88 GLY A O 1
ATOM 652 N N . LEU A 1 89 ? -6.858 6.071 12.111 1.00 91.44 89 LEU A N 1
ATOM 653 C CA . LEU A 1 89 ? -8.088 5.515 12.689 1.00 91.44 89 LEU A CA 1
ATOM 654 C C . LEU A 1 89 ? -7.841 4.536 13.855 1.00 91.44 89 LEU A C 1
ATOM 656 O O . LEU A 1 89 ? -8.797 4.027 14.446 1.00 91.44 89 LEU A O 1
ATOM 660 N N . GLY A 1 90 ? -6.581 4.273 14.210 1.00 89.38 90 GLY A N 1
ATOM 661 C CA . GLY A 1 90 ? -6.186 3.366 15.289 1.00 89.38 90 GLY A CA 1
ATOM 662 C C . GLY A 1 90 ? -6.193 1.882 14.907 1.00 89.38 90 GLY A C 1
ATOM 663 O O . GLY A 1 90 ? -6.146 1.026 15.790 1.00 89.38 90 GLY A O 1
ATOM 664 N N . GLY A 1 91 ? -6.249 1.556 13.615 1.00 90.12 91 GLY A N 1
ATOM 665 C CA . GLY A 1 91 ? -6.265 0.181 13.116 1.00 90.12 91 GLY A CA 1
ATOM 666 C C . GLY A 1 91 ? -4.974 -0.587 13.386 1.00 90.12 91 GLY A C 1
ATOM 667 O O . GLY A 1 91 ? -5.032 -1.750 13.776 1.00 90.12 91 GLY A O 1
ATOM 668 N N . LEU A 1 92 ? -3.810 0.064 13.299 1.00 88.25 92 LEU A N 1
ATOM 669 C CA . LEU A 1 92 ? -2.535 -0.582 13.644 1.00 88.25 92 LEU A CA 1
ATOM 670 C C . LEU A 1 92 ? -2.437 -0.917 15.138 1.00 88.25 92 LEU A C 1
ATOM 672 O O . LEU A 1 92 ? -1.915 -1.967 15.507 1.00 88.25 92 LEU A O 1
ATOM 676 N N . ARG A 1 93 ? -3.015 -0.081 16.009 1.00 86.38 93 ARG A N 1
ATOM 677 C CA . ARG A 1 93 ? -3.108 -0.378 17.447 1.00 86.38 93 ARG A CA 1
ATOM 678 C C . ARG A 1 93 ? -4.037 -1.565 17.714 1.00 86.38 93 ARG A C 1
ATOM 680 O O . ARG A 1 93 ? -3.728 -2.386 18.573 1.00 86.38 93 ARG A O 1
ATOM 687 N N . ALA A 1 94 ? -5.153 -1.675 16.981 1.00 88.31 94 ALA A N 1
ATOM 688 C CA . ALA A 1 94 ? -6.039 -2.845 17.045 1.00 88.31 94 ALA A CA 1
ATOM 689 C C . ALA A 1 94 ? -5.311 -4.121 16.607 1.00 88.31 94 ALA A C 1
ATOM 691 O O . ALA A 1 94 ? -5.417 -5.138 17.287 1.00 88.31 94 ALA A O 1
ATOM 692 N N . ALA A 1 95 ? -4.535 -4.052 15.521 1.00 87.31 95 ALA A N 1
ATOM 693 C CA . ALA A 1 95 ? -3.706 -5.161 15.058 1.00 87.31 95 ALA A CA 1
ATOM 694 C C . ALA A 1 95 ? -2.722 -5.613 16.144 1.00 87.31 95 ALA A C 1
ATOM 696 O O . ALA A 1 95 ? -2.654 -6.794 16.469 1.00 87.31 95 ALA A O 1
ATOM 697 N N . GLN A 1 96 ? -2.015 -4.659 16.759 1.00 86.31 96 GLN A N 1
ATOM 698 C CA . GLN A 1 96 ? -1.063 -4.936 17.830 1.00 86.31 96 GLN A CA 1
ATOM 699 C C . GLN A 1 96 ? -1.731 -5.620 19.028 1.00 86.31 96 GLN A C 1
ATOM 701 O O . GLN A 1 96 ? -1.200 -6.601 19.532 1.00 86.31 96 GLN A O 1
ATOM 706 N N . GLN A 1 97 ? -2.904 -5.139 19.452 1.00 84.44 97 GLN A N 1
ATOM 707 C CA . GLN A 1 97 ? -3.640 -5.718 20.577 1.00 84.44 97 GLN A CA 1
ATOM 708 C C . GLN A 1 97 ? -4.183 -7.126 20.276 1.00 84.44 97 GLN A C 1
ATOM 710 O O . GLN A 1 97 ? -4.334 -7.919 21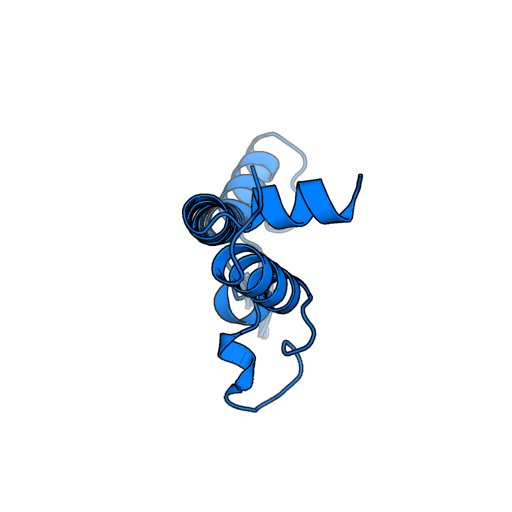.194 1.00 84.44 97 GLN A O 1
ATOM 715 N N . LEU A 1 98 ? -4.486 -7.444 19.016 1.00 84.00 98 LEU A N 1
ATOM 716 C CA . LEU A 1 98 ? -4.930 -8.782 18.612 1.00 84.00 98 LEU A CA 1
ATOM 717 C C . LEU A 1 98 ? -3.785 -9.813 18.643 1.00 84.00 98 LEU A C 1
ATOM 719 O O . LEU A 1 98 ? -4.034 -11.008 18.768 1.00 84.00 98 LEU A O 1
ATOM 723 N N . MET A 1 99 ? -2.539 -9.360 18.484 1.00 83.62 99 MET A N 1
ATOM 724 C CA . MET A 1 99 ? -1.354 -10.220 18.394 1.00 83.62 99 MET A CA 1
ATOM 725 C C . MET A 1 99 ? -0.654 -10.464 19.741 1.00 83.62 99 MET A C 1
ATOM 727 O O . MET A 1 99 ? 0.287 -11.255 19.789 1.00 83.62 99 MET A O 1
ATOM 731 N N . THR A 1 100 ? -1.086 -9.793 20.810 1.00 76.62 100 THR A N 1
ATOM 732 C CA . THR A 1 100 ? -0.565 -9.922 22.185 1.00 76.62 100 THR A CA 1
ATOM 733 C C . THR A 1 100 ? -1.634 -10.438 23.124 1.00 76.62 100 THR A C 1
ATOM 735 O O . THR A 1 100 ? -1.332 -11.366 23.902 1.00 76.62 100 THR A O 1
#

Nearest PDB structures (foldseek):
  7xqp-assembly1_K  TM=2.607E-01  e=3.743E+00  Physcomitrium patens
  8j7b-assembly1_K  TM=2.745E-01  e=4.215E+00  Arabidopsis thaliana

Secondary structure (DSSP, 8-state):
-PPPHHHHHHHHHHHHHHS-TTTT--SGGGGG-HHHHH--TTEEE-GGG-EEETT-SS--SHHHHHHHHHHHHHHHHHHHHHHHHHHHTTHHHHHHHH--

Foldseek 3Di:
DDQDPQLQVLLVLLCQQDVCPCVPPPDPCCVSHLPSVLDFPQWDQDPPRDTAGQLGPDDDDPVSVVSVCVRCVSSVVVNVVSVVVSVVSNNVVVVVVVVD

Solvent-accessible surface area (backbone atoms only — not comparable to full-atom values): 5694 Å² total; per-residue (Å²): 130,88,66,52,73,61,4,50,51,36,35,52,52,51,50,51,22,71,63,46,81,30,58,88,51,96,51,83,63,26,80,53,7,45,62,56,74,56,55,75,63,44,67,39,87,41,78,94,78,41,76,36,48,72,51,64,82,94,66,84,53,72,70,34,55,50,36,47,51,60,45,44,45,63,52,52,52,53,50,51,51,54,50,53,52,27,45,76,50,34,5,54,58,28,53,53,62,74,76,107

Mean predicted aligned error: 6.88 Å

Organism: NCBI:txid408170

Radius of gyration: 17.91 Å; Cα contacts (8 Å, |Δi|>4): 95; chains: 1; bounding box: 41×19×58 Å

pLDDT: mean 85.27, std 8.08, range [55.06, 95.69]